Protein AF-A0A9C8ZRK6-F1 (afdb_monomer_lite)

Structure (mmCIF, N/CA/C/O backbone):
data_AF-A0A9C8ZRK6-F1
#
_entry.id   AF-A0A9C8ZRK6-F1
#
loop_
_atom_site.group_PDB
_atom_site.id
_atom_site.type_symbol
_atom_site.label_atom_id
_atom_site.label_alt_id
_atom_site.label_comp_id
_atom_site.label_asym_id
_atom_site.label_entity_id
_atom_site.label_seq_id
_atom_site.pdbx_PDB_ins_code
_atom_site.Cartn_x
_atom_site.Cartn_y
_atom_site.Cartn_z
_atom_site.occupancy
_atom_site.B_iso_or_equiv
_atom_site.auth_seq_id
_atom_site.auth_comp_id
_atom_site.auth_asym_id
_atom_site.auth_atom_id
_atom_site.pdbx_PDB_model_num
ATOM 1 N 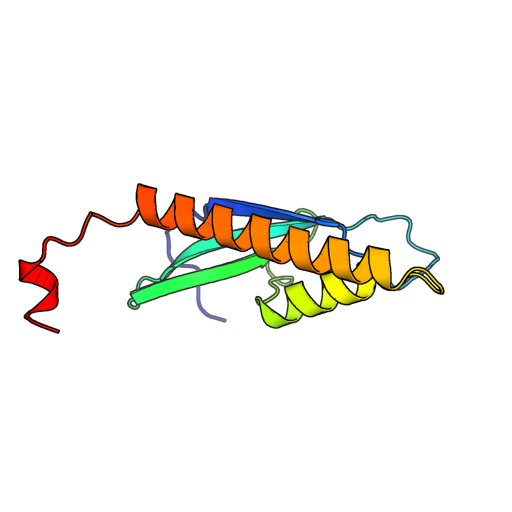N . MET A 1 1 ? 12.343 1.706 21.069 1.00 35.47 1 MET A N 1
ATOM 2 C CA . MET A 1 1 ? 11.475 0.623 20.566 1.00 35.47 1 MET A CA 1
ATOM 3 C C . MET A 1 1 ? 10.200 0.674 21.387 1.00 35.47 1 MET A C 1
ATOM 5 O O . MET A 1 1 ? 10.236 0.255 22.534 1.00 35.47 1 MET A O 1
ATOM 9 N N . SER A 1 2 ? 9.146 1.315 20.874 1.00 37.97 2 SER A N 1
ATOM 10 C CA . SER A 1 2 ? 7.853 1.352 21.570 1.00 37.97 2 SER A CA 1
ATOM 11 C C . SER A 1 2 ? 7.138 0.025 21.371 1.00 37.97 2 SER A C 1
ATOM 13 O O . SER A 1 2 ? 6.965 -0.415 20.234 1.00 37.97 2 SER A O 1
ATOM 15 N N . GLU A 1 3 ? 6.748 -0.585 22.485 1.00 40.38 3 GLU A N 1
ATOM 16 C CA . GLU A 1 3 ? 5.893 -1.764 22.556 1.00 40.38 3 GLU A CA 1
ATOM 17 C C . GLU A 1 3 ? 4.604 -1.528 21.754 1.00 40.38 3 GLU A C 1
ATOM 19 O O . GLU A 1 3 ? 3.923 -0.512 21.917 1.00 40.38 3 GLU A O 1
ATOM 24 N N . ILE A 1 4 ? 4.284 -2.461 20.856 1.00 49.56 4 ILE A N 1
ATOM 25 C CA . ILE A 1 4 ? 3.036 -2.468 20.092 1.00 49.56 4 ILE A CA 1
ATOM 26 C C . ILE A 1 4 ? 1.915 -2.806 21.085 1.00 49.56 4 ILE A C 1
ATOM 28 O O . ILE A 1 4 ? 1.670 -3.966 21.405 1.00 49.56 4 ILE A O 1
ATOM 32 N N . SER A 1 5 ? 1.267 -1.780 21.640 1.00 41.31 5 SER A N 1
ATOM 33 C CA . SER A 1 5 ? 0.073 -1.944 22.472 1.00 41.31 5 SER A CA 1
ATOM 34 C C . SER A 1 5 ? -1.097 -2.459 21.626 1.00 41.31 5 SER A C 1
ATOM 36 O O . SER A 1 5 ? -1.676 -1.714 20.842 1.00 41.31 5 SER A O 1
ATOM 38 N N . GLY A 1 6 ? -1.434 -3.740 21.792 1.00 42.56 6 GLY A N 1
ATOM 39 C CA . GLY A 1 6 ? -2.787 -4.253 22.071 1.00 42.56 6 GLY A CA 1
ATOM 40 C C . GLY A 1 6 ? -3.975 -3.978 21.135 1.00 42.56 6 GLY A C 1
ATOM 41 O O . GLY A 1 6 ? -5.084 -4.352 21.508 1.00 42.56 6 GLY A O 1
ATOM 42 N N . GLY A 1 7 ? -3.813 -3.358 19.968 1.00 57.59 7 GLY A N 1
ATOM 43 C CA . GLY A 1 7 ? -4.869 -3.262 18.953 1.00 57.59 7 GLY A CA 1
ATOM 44 C C . GLY A 1 7 ? -4.658 -4.286 17.842 1.00 57.59 7 GLY A C 1
ATOM 45 O O . GLY A 1 7 ? -3.527 -4.562 17.448 1.00 57.59 7 GLY A O 1
ATOM 46 N N . GLN A 1 8 ? -5.746 -4.872 17.346 1.00 72.50 8 GLN A N 1
ATOM 47 C CA . GLN A 1 8 ? -5.689 -5.790 16.213 1.00 72.50 8 GLN A CA 1
ATOM 48 C C . GLN A 1 8 ? -5.317 -4.996 14.952 1.00 72.50 8 GLN A C 1
ATOM 50 O O . GLN A 1 8 ? -6.082 -4.138 14.512 1.00 72.50 8 GLN A O 1
ATOM 55 N N . SER A 1 9 ? -4.135 -5.251 14.390 1.00 86.06 9 SER A N 1
ATOM 56 C CA . SER A 1 9 ? -3.748 -4.678 13.102 1.00 86.06 9 SER A CA 1
ATOM 57 C C . SER A 1 9 ? -4.612 -5.267 11.986 1.00 86.06 9 SER A C 1
ATOM 59 O O . SER A 1 9 ? -4.969 -6.447 12.002 1.00 86.06 9 SER A O 1
ATOM 61 N N . THR A 1 10 ? -4.977 -4.432 11.015 1.00 91.12 10 THR A N 1
ATOM 62 C CA . THR A 1 10 ? -5.764 -4.834 9.843 1.00 91.12 10 THR A CA 1
ATOM 63 C C . THR A 1 10 ? -4.894 -4.719 8.593 1.00 91.12 10 THR A C 1
ATOM 65 O O . THR A 1 10 ? -4.328 -3.648 8.364 1.00 91.12 10 THR A O 1
ATOM 68 N N . PRO A 1 11 ? -4.747 -5.777 7.778 1.00 91.88 11 PRO A N 1
ATOM 69 C CA . PRO A 1 11 ? -4.048 -5.672 6.503 1.00 91.88 11 PRO A CA 1
ATOM 70 C C . PRO A 1 11 ? -4.881 -4.845 5.511 1.00 91.88 11 PRO A C 1
ATOM 72 O O . PRO A 1 11 ? -6.076 -5.081 5.354 1.00 91.88 11 PRO A O 1
ATOM 75 N N . LEU A 1 12 ? -4.248 -3.890 4.831 1.00 93.19 12 LEU A N 1
ATOM 76 C CA . LEU A 1 12 ? -4.879 -3.026 3.825 1.00 93.19 12 LEU A CA 1
ATOM 77 C C . LEU A 1 12 ? -4.531 -3.433 2.395 1.00 93.19 12 LEU A C 1
ATOM 79 O O . LEU A 1 12 ? -5.383 -3.417 1.511 1.00 93.19 12 LEU A O 1
ATOM 83 N N . HIS A 1 13 ? -3.260 -3.739 2.151 1.00 92.00 13 HIS A N 1
ATOM 84 C CA . HIS A 1 13 ? -2.743 -4.019 0.818 1.00 92.00 13 HIS A CA 1
ATOM 85 C C . HIS A 1 13 ? -1.445 -4.821 0.916 1.00 92.00 13 HIS A C 1
ATOM 87 O O . HIS A 1 13 ? -0.825 -4.874 1.977 1.00 92.00 13 HIS A O 1
ATOM 93 N N . SER A 1 14 ? -1.006 -5.415 -0.186 1.00 90.50 14 SER A N 1
ATOM 94 C CA . SER A 1 14 ? 0.306 -6.047 -0.263 1.00 90.50 14 SER A CA 1
ATOM 95 C C . SER A 1 14 ? 0.918 -5.859 -1.637 1.00 90.50 14 SER A C 1
ATOM 97 O O . SER A 1 14 ? 0.200 -5.902 -2.633 1.00 90.50 14 SER A O 1
ATOM 99 N N . TYR A 1 15 ? 2.236 -5.717 -1.693 1.00 88.00 15 TYR A N 1
ATOM 100 C CA . TYR A 1 15 ? 2.974 -5.606 -2.943 1.00 88.00 15 TYR A CA 1
ATOM 101 C C . TYR A 1 15 ? 4.248 -6.443 -2.906 1.00 88.00 15 TYR A C 1
ATOM 103 O O . TYR A 1 15 ? 4.793 -6.750 -1.846 1.00 88.00 15 TYR A O 1
ATOM 111 N N . THR A 1 16 ? 4.717 -6.815 -4.088 1.00 82.31 16 THR A N 1
ATOM 112 C CA . THR A 1 16 ? 5.967 -7.542 -4.266 1.00 82.31 16 THR A CA 1
ATOM 113 C C . THR A 1 16 ? 7.157 -6.593 -4.178 1.00 82.31 16 THR A C 1
ATOM 115 O O . THR A 1 16 ? 7.194 -5.563 -4.852 1.00 82.31 16 THR A O 1
ATOM 118 N N . LEU A 1 17 ? 8.144 -6.967 -3.371 1.00 76.88 17 LEU A N 1
ATOM 119 C CA . LEU A 1 17 ? 9.453 -6.337 -3.329 1.00 76.88 17 LEU A CA 1
ATOM 120 C C . LEU A 1 17 ? 10.252 -6.761 -4.558 1.00 76.88 17 LEU A C 1
ATOM 122 O O . LEU A 1 17 ? 10.368 -7.951 -4.852 1.00 76.88 17 LEU A O 1
ATOM 126 N N . ALA A 1 18 ? 10.839 -5.789 -5.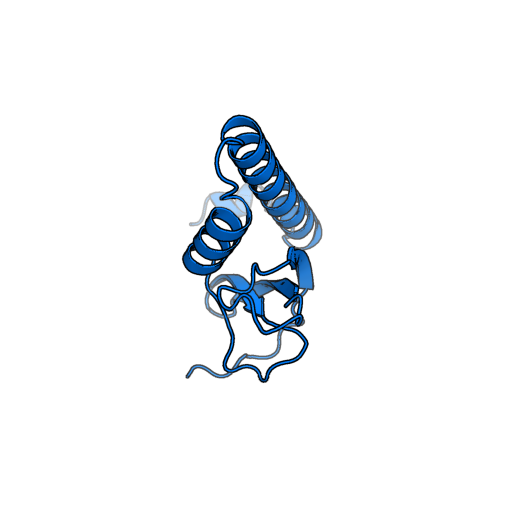253 1.00 65.00 18 ALA A N 1
ATOM 127 C CA . ALA A 1 18 ? 11.919 -6.103 -6.172 1.00 65.00 18 ALA A CA 1
ATOM 128 C C . ALA A 1 18 ? 13.161 -6.445 -5.346 1.00 65.00 18 ALA A C 1
ATOM 130 O O . ALA A 1 18 ? 13.623 -5.632 -4.543 1.00 65.00 18 ALA A O 1
ATOM 131 N N . SER A 1 19 ? 13.688 -7.656 -5.526 1.00 56.16 19 SER A N 1
ATOM 132 C CA . SER A 1 19 ? 15.019 -7.985 -5.028 1.00 56.16 19 SER A CA 1
ATOM 133 C C . SER A 1 19 ? 16.033 -7.112 -5.768 1.00 56.16 19 SER A C 1
ATOM 135 O O . SER A 1 19 ? 16.105 -7.156 -6.994 1.00 56.16 19 SER A O 1
ATOM 137 N N . ALA A 1 20 ? 16.815 -6.323 -5.030 1.00 46.34 20 ALA A N 1
ATOM 138 C CA . ALA A 1 20 ? 17.971 -5.618 -5.585 1.00 46.34 20 ALA A CA 1
ATOM 139 C C . ALA A 1 20 ? 19.143 -6.574 -5.895 1.00 46.34 20 ALA A C 1
ATOM 141 O O . ALA A 1 20 ? 20.096 -6.172 -6.559 1.00 46.34 20 ALA A O 1
ATOM 142 N N . ASP A 1 21 ? 19.074 -7.826 -5.430 1.00 44.47 21 ASP A N 1
ATOM 143 C CA . ASP A 1 21 ? 20.037 -8.878 -5.740 1.00 44.47 21 ASP A CA 1
ATOM 144 C C . ASP A 1 21 ? 19.453 -9.810 -6.808 1.00 44.47 21 ASP A C 1
ATOM 146 O O . ASP A 1 21 ? 18.574 -10.633 -6.534 1.00 44.47 21 ASP A O 1
ATOM 150 N N . GLU A 1 22 ? 19.996 -9.731 -8.025 1.00 41.72 22 GLU A N 1
ATOM 151 C CA . GLU A 1 22 ? 19.679 -10.599 -9.175 1.00 41.72 22 GLU A CA 1
ATOM 152 C C . GLU A 1 22 ? 19.901 -12.107 -8.898 1.00 41.72 22 GLU A C 1
ATOM 154 O O . GLU A 1 22 ? 19.581 -12.947 -9.736 1.00 41.72 22 GLU A O 1
ATOM 159 N N . PHE A 1 23 ? 20.439 -12.470 -7.726 1.00 41.12 23 PHE A N 1
ATOM 160 C CA . PHE A 1 23 ? 20.773 -13.841 -7.327 1.00 41.12 23 PHE A CA 1
ATOM 161 C C . PHE A 1 23 ? 19.843 -14.463 -6.277 1.00 41.12 23 PHE A C 1
ATOM 163 O O . PHE A 1 23 ? 19.955 -15.664 -6.026 1.00 41.12 23 PHE A O 1
ATOM 170 N N . TYR A 1 24 ? 18.934 -13.696 -5.670 1.00 40.16 24 TYR A N 1
ATOM 171 C CA . TYR A 1 24 ? 17.942 -14.235 -4.738 1.00 40.16 24 TYR A CA 1
ATOM 172 C C . TYR A 1 24 ? 16.555 -14.221 -5.388 1.00 40.16 24 TYR A C 1
ATOM 174 O O . TYR A 1 24 ? 15.902 -13.188 -5.482 1.00 40.16 24 TYR A O 1
ATOM 182 N N . GLU A 1 25 ? 16.079 -15.404 -5.789 1.00 42.41 25 GLU A N 1
ATOM 183 C CA . GLU A 1 25 ? 14.715 -15.661 -6.292 1.00 42.41 25 GLU A CA 1
ATOM 184 C C . GLU A 1 25 ? 13.618 -15.491 -5.216 1.00 42.41 25 GLU A C 1
ATOM 186 O O . GLU A 1 25 ? 12.461 -15.854 -5.431 1.00 42.41 25 GLU A O 1
ATOM 191 N N . ALA A 1 26 ? 13.954 -14.954 -4.041 1.00 47.19 26 ALA A N 1
ATOM 192 C CA . ALA A 1 26 ? 12.976 -14.653 -3.011 1.00 47.19 26 ALA A CA 1
ATOM 193 C C . ALA A 1 26 ? 12.210 -13.388 -3.415 1.00 47.19 26 ALA A C 1
ATOM 195 O O . ALA A 1 26 ? 12.614 -12.261 -3.130 1.00 47.19 26 ALA A O 1
ATOM 196 N N . ILE A 1 27 ? 11.091 -13.588 -4.111 1.00 57.91 27 ILE A N 1
ATOM 197 C CA . ILE A 1 27 ? 10.052 -12.578 -4.301 1.00 57.91 27 ILE A CA 1
ATOM 198 C C . ILE A 1 27 ? 9.515 -12.222 -2.909 1.00 57.91 27 ILE A C 1
ATOM 200 O O . ILE A 1 27 ? 8.591 -12.857 -2.406 1.00 57.91 27 ILE A O 1
ATOM 204 N N . GLY A 1 28 ? 10.127 -11.232 -2.261 1.00 71.06 28 GLY A N 1
ATOM 205 C CA . GLY A 1 28 ? 9.662 -10.739 -0.973 1.00 71.06 28 GLY A CA 1
ATOM 206 C C . GLY A 1 28 ? 8.268 -10.129 -1.117 1.00 71.06 28 GLY A C 1
ATOM 207 O O . GLY A 1 28 ? 7.979 -9.436 -2.093 1.00 71.06 28 GLY A O 1
ATOM 208 N N . LEU A 1 29 ? 7.385 -10.375 -0.153 1.00 82.38 29 LEU A N 1
ATOM 209 C CA . LEU A 1 29 ? 6.074 -9.731 -0.077 1.00 82.38 29 LEU A CA 1
ATOM 210 C C . LEU A 1 29 ? 6.107 -8.685 1.035 1.00 82.38 29 LEU A C 1
ATOM 212 O O . LEU A 1 29 ? 6.536 -8.985 2.144 1.00 82.38 29 LEU A O 1
ATOM 216 N N . ARG A 1 30 ? 5.605 -7.480 0.771 1.00 87.44 30 ARG A N 1
ATOM 217 C CA . ARG A 1 30 ? 5.303 -6.493 1.810 1.00 87.44 30 ARG A CA 1
ATOM 218 C C . ARG A 1 30 ? 3.803 -6.467 2.039 1.00 87.44 30 ARG A C 1
ATOM 220 O O . ARG A 1 30 ? 3.050 -6.221 1.099 1.00 87.44 30 ARG A O 1
ATOM 227 N N . VAL A 1 31 ? 3.370 -6.672 3.277 1.00 90.75 31 VAL A N 1
ATOM 228 C CA . VAL A 1 31 ? 1.977 -6.467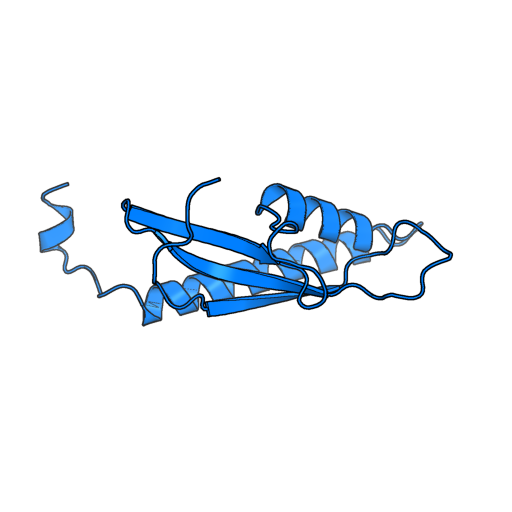 3.690 1.00 90.75 31 VAL A CA 1
ATOM 229 C C . VAL A 1 31 ? 1.886 -5.152 4.446 1.00 90.75 31 VAL A C 1
ATOM 231 O O . VAL A 1 31 ? 2.649 -4.917 5.377 1.00 90.75 31 VAL A O 1
ATOM 234 N N . ILE A 1 32 ? 0.965 -4.290 4.029 1.00 92.69 32 ILE A N 1
ATOM 235 C CA . ILE A 1 32 ? 0.696 -2.990 4.638 1.00 92.69 32 ILE A CA 1
ATOM 236 C C . ILE A 1 32 ? -0.418 -3.163 5.660 1.00 92.69 32 ILE A C 1
ATOM 238 O O . ILE A 1 32 ? -1.516 -3.599 5.316 1.00 92.69 32 ILE A O 1
ATOM 242 N N . TYR A 1 33 ? -0.145 -2.776 6.896 1.00 92.75 33 TYR A N 1
ATOM 243 C CA . TYR A 1 33 ? -1.075 -2.828 8.010 1.00 92.75 33 TYR A CA 1
ATOM 244 C C . TYR A 1 33 ? -1.501 -1.431 8.444 1.00 92.75 33 TYR A C 1
ATOM 246 O O . TYR A 1 33 ? -0.758 -0.455 8.308 1.00 92.75 33 TYR A O 1
ATOM 254 N N . VAL A 1 34 ? -2.699 -1.363 9.017 1.00 92.81 34 VAL A N 1
ATOM 255 C CA . VAL A 1 34 ? -3.210 -0.199 9.735 1.00 92.81 34 VAL A CA 1
ATOM 256 C C . VAL A 1 34 ? -3.692 -0.593 11.123 1.00 92.81 34 VAL A C 1
ATOM 258 O O . VAL A 1 34 ? -4.174 -1.706 11.347 1.00 92.81 34 VAL A O 1
ATOM 261 N N . GLN A 1 35 ? -3.563 0.337 12.059 1.00 90.62 35 GLN A N 1
ATOM 262 C CA . GLN A 1 35 ? -4.081 0.223 13.414 1.00 90.62 35 GLN A CA 1
ATOM 263 C C . GLN A 1 35 ? -4.402 1.620 13.952 1.00 90.62 35 GLN A C 1
ATOM 265 O O . GLN A 1 35 ? -3.708 2.585 13.622 1.00 90.62 35 GLN A O 1
ATOM 270 N N . ASP A 1 36 ? -5.408 1.723 14.817 1.00 87.44 36 ASP A N 1
ATOM 271 C CA . ASP A 1 36 ? -5.592 2.916 15.644 1.00 87.44 36 ASP A CA 1
ATOM 272 C C . ASP A 1 36 ? -4.388 3.122 16.572 1.00 87.44 36 ASP A C 1
ATOM 274 O O . ASP A 1 36 ? -3.907 2.181 17.214 1.00 87.44 36 ASP A O 1
ATOM 278 N N . ASP A 1 37 ? -3.908 4.362 16.664 1.00 82.38 37 ASP A N 1
ATOM 279 C CA . ASP A 1 37 ? -2.863 4.725 17.618 1.00 82.38 37 ASP A CA 1
ATOM 280 C C . ASP A 1 37 ? -3.505 5.067 18.977 1.00 82.38 37 ASP A C 1
ATOM 282 O O . ASP A 1 37 ? -4.335 5.982 19.044 1.00 82.38 37 ASP A O 1
ATOM 286 N N . PRO A 1 38 ? -3.121 4.399 20.084 1.00 74.12 38 PRO A N 1
ATOM 287 C CA . PRO A 1 38 ? -3.595 4.740 21.426 1.00 74.12 38 PRO A CA 1
ATOM 288 C C . PRO A 1 38 ? -3.340 6.199 21.838 1.00 74.12 38 PRO A C 1
ATOM 290 O O . PRO A 1 38 ? -4.042 6.720 22.705 1.00 74.12 38 PRO A O 1
ATOM 293 N N . GLN A 1 39 ? -2.346 6.869 21.246 1.00 79.19 39 GLN A N 1
ATOM 294 C CA . GLN A 1 39 ? -2.051 8.291 21.471 1.00 79.19 39 GLN A CA 1
ATOM 295 C C . GLN A 1 39 ? -2.879 9.234 20.581 1.00 79.19 39 GLN A C 1
ATOM 297 O O . GLN A 1 39 ? -2.794 10.456 20.720 1.00 79.19 39 GLN A O 1
ATOM 302 N N . GLY A 1 40 ? -3.730 8.675 19.722 1.00 74.56 40 GLY A N 1
ATOM 303 C CA . GLY A 1 40 ? -4.580 9.382 18.778 1.00 74.56 40 GLY A CA 1
ATOM 304 C C . GLY A 1 40 ? -4.010 9.372 17.362 1.00 74.56 40 GLY A C 1
ATOM 305 O O . GLY A 1 40 ? -2.826 9.609 17.144 1.00 74.56 40 GLY A O 1
ATOM 306 N N . GLY A 1 41 ? -4.893 9.155 16.386 1.00 85.00 41 GLY A N 1
ATOM 307 C CA . GLY A 1 41 ? -4.532 9.039 14.975 1.00 85.00 41 GLY A CA 1
ATOM 308 C C . GLY A 1 41 ? -4.495 7.587 14.513 1.00 85.00 41 GLY A C 1
ATOM 309 O O . GLY A 1 41 ? -5.093 6.712 15.135 1.00 85.00 41 GLY A O 1
ATOM 310 N N . ILE A 1 42 ? -3.809 7.357 13.397 1.00 89.56 42 ILE A N 1
ATOM 311 C CA . ILE A 1 42 ? -3.663 6.040 12.779 1.00 89.56 42 ILE A CA 1
ATOM 312 C C . ILE A 1 42 ? -2.186 5.743 12.570 1.00 89.56 42 ILE A C 1
ATOM 314 O O . ILE A 1 42 ? -1.402 6.628 12.213 1.00 89.56 42 ILE A O 1
ATOM 318 N N . ARG A 1 43 ? -1.815 4.483 12.744 1.00 90.31 43 ARG A N 1
ATOM 319 C CA . ARG A 1 43 ? -0.492 3.973 12.416 1.00 90.31 43 ARG A CA 1
ATOM 320 C C . ARG A 1 43 ? -0.594 3.126 11.158 1.00 90.31 43 ARG A C 1
ATOM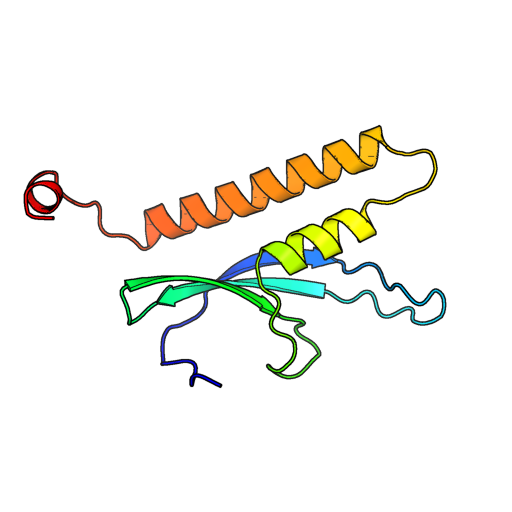 322 O O . ARG A 1 43 ? -1.413 2.217 11.100 1.00 90.31 43 ARG A O 1
ATOM 329 N N . ILE A 1 44 ? 0.257 3.417 10.176 1.00 91.62 44 ILE A N 1
ATOM 330 C CA . ILE A 1 44 ? 0.402 2.633 8.945 1.00 91.62 44 ILE A CA 1
ATOM 331 C C . ILE A 1 44 ? 1.858 2.200 8.833 1.00 91.62 44 ILE A C 1
ATOM 333 O O . ILE A 1 44 ? 2.766 3.021 8.990 1.00 91.62 44 ILE A O 1
ATOM 337 N N . TRP A 1 45 ? 2.082 0.921 8.569 1.00 92.88 45 TRP A N 1
ATOM 338 C CA . TRP A 1 45 ? 3.415 0.365 8.375 1.00 92.88 45 TRP A CA 1
ATOM 339 C C . TRP A 1 45 ? 3.350 -0.877 7.489 1.00 92.88 45 TRP A C 1
ATOM 341 O O . TRP A 1 45 ? 2.295 -1.489 7.351 1.00 92.88 45 TRP A O 1
ATOM 351 N N . GLY A 1 46 ? 4.468 -1.224 6.866 1.00 89.81 46 GLY A N 1
ATOM 352 C CA . GLY A 1 46 ? 4.625 -2.456 6.105 1.00 89.81 46 GLY A CA 1
ATOM 353 C C . GLY A 1 46 ? 5.480 -3.457 6.863 1.00 89.81 46 GLY A C 1
ATOM 354 O O . GLY A 1 46 ? 6.433 -3.054 7.519 1.00 89.81 46 GLY A O 1
ATOM 355 N N . GLU A 1 47 ? 5.187 -4.745 6.739 1.00 88.38 47 GLU A N 1
ATOM 356 C CA . GLU A 1 47 ? 6.028 -5.831 7.261 1.00 88.38 47 GLU A CA 1
ATOM 357 C C . GLU A 1 47 ? 6.225 -6.907 6.190 1.00 88.38 47 GLU A C 1
ATOM 359 O O . GLU A 1 47 ? 5.358 -7.113 5.333 1.00 88.38 47 GLU A O 1
ATOM 364 N N . SER A 1 48 ? 7.373 -7.586 6.233 1.00 81.31 48 SER A N 1
ATOM 365 C CA . SER A 1 48 ? 7.589 -8.827 5.485 1.00 81.31 48 SER A CA 1
ATOM 366 C C . SER A 1 48 ? 6.994 -9.993 6.289 1.00 81.31 48 SER A C 1
ATOM 368 O O . SER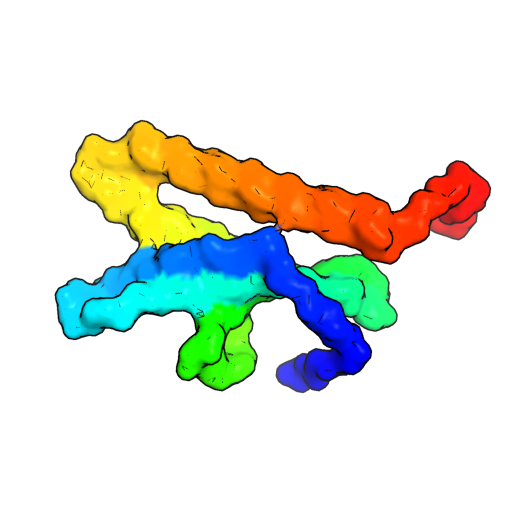 A 1 48 ? 7.393 -10.169 7.436 1.00 81.31 48 SER A O 1
ATOM 370 N N . PRO A 1 49 ? 6.089 -10.824 5.738 1.00 66.62 49 PRO A N 1
ATOM 371 C CA . PRO A 1 49 ? 5.501 -11.940 6.484 1.00 66.62 49 PRO A CA 1
ATOM 372 C C . PRO A 1 49 ? 6.511 -13.028 6.879 1.00 66.62 49 PRO A C 1
ATOM 374 O O . PRO A 1 49 ? 6.222 -13.833 7.761 1.00 66.62 49 PRO A O 1
ATOM 377 N N . GLU A 1 50 ? 7.663 -13.080 6.207 1.00 65.00 50 GLU A N 1
ATOM 378 C CA . GLU A 1 50 ? 8.688 -14.115 6.396 1.00 65.00 50 GLU A CA 1
ATOM 379 C C . GLU A 1 50 ? 9.826 -13.697 7.339 1.00 65.00 50 GLU A C 1
ATOM 381 O O . GLU A 1 50 ? 10.642 -14.536 7.718 1.00 65.00 50 GLU A O 1
ATOM 386 N N . GLU A 1 51 ? 9.882 -12.429 7.752 1.00 57.94 51 GLU A N 1
ATOM 387 C CA . GLU A 1 51 ? 10.938 -11.913 8.624 1.00 57.94 51 GLU A CA 1
ATOM 388 C C . GLU A 1 51 ? 10.359 -11.452 9.966 1.00 57.94 51 GLU A C 1
ATOM 390 O O . GLU A 1 51 ? 9.173 -11.145 10.086 1.00 57.94 51 GLU A O 1
ATOM 395 N N . ASP A 1 52 ? 11.189 -11.432 11.012 1.00 52.16 52 ASP A N 1
ATOM 396 C CA . ASP A 1 52 ? 10.742 -10.948 12.314 1.00 52.16 52 ASP A CA 1
ATOM 397 C C . ASP A 1 52 ? 10.338 -9.455 12.256 1.00 52.16 52 ASP A C 1
ATOM 399 O O . ASP A 1 52 ? 10.671 -8.709 11.327 1.00 52.16 52 ASP A O 1
ATOM 403 N N . THR A 1 53 ? 9.621 -9.002 13.287 1.00 51.97 53 THR A N 1
ATOM 404 C CA . THR A 1 53 ? 9.103 -7.629 13.457 1.00 51.97 53 THR A CA 1
ATOM 405 C C . THR A 1 53 ? 10.150 -6.500 13.353 1.00 51.97 53 THR A C 1
ATOM 407 O O . THR A 1 53 ? 9.791 -5.325 13.439 1.00 51.97 53 THR A O 1
ATOM 410 N N . SER A 1 54 ? 11.444 -6.801 13.186 1.00 54.34 54 SER A N 1
ATOM 411 C CA . SER A 1 54 ? 12.495 -5.812 12.911 1.00 54.34 54 SER A CA 1
ATOM 412 C C . SER A 1 54 ? 12.444 -5.215 11.498 1.00 54.34 54 SER A C 1
ATOM 414 O O . SER A 1 54 ? 13.167 -4.258 11.224 1.00 54.34 54 SER A O 1
ATOM 416 N N . THR A 1 55 ? 11.555 -5.700 10.627 1.00 65.06 55 THR A N 1
ATOM 417 C CA . THR A 1 55 ? 11.457 -5.300 9.208 1.00 65.06 55 THR A CA 1
ATOM 418 C C . THR A 1 55 ? 10.311 -4.330 8.911 1.00 65.06 55 THR A C 1
ATOM 420 O O . THR A 1 55 ? 9.854 -4.208 7.773 1.00 65.06 55 THR A O 1
ATOM 423 N N . ALA A 1 56 ? 9.845 -3.607 9.934 1.00 80.94 56 ALA A N 1
ATOM 424 C CA . ALA A 1 56 ? 8.793 -2.614 9.777 1.00 80.94 56 ALA A CA 1
ATOM 425 C C . ALA A 1 56 ? 9.250 -1.437 8.888 1.00 80.94 56 ALA A C 1
ATOM 427 O O . ALA A 1 56 ? 10.156 -0.683 9.247 1.00 80.94 56 ALA A O 1
ATOM 428 N N . ALA A 1 57 ? 8.575 -1.241 7.757 1.00 86.88 57 ALA A N 1
ATOM 429 C CA . ALA A 1 57 ? 8.777 -0.129 6.836 1.00 86.88 57 ALA A CA 1
ATOM 430 C C . ALA A 1 57 ? 7.717 0.960 7.058 1.00 86.88 57 ALA A C 1
ATOM 432 O O . ALA A 1 57 ? 6.528 0.682 7.228 1.00 86.88 57 ALA A O 1
ATOM 433 N N . ASN A 1 58 ? 8.127 2.226 7.032 1.00 90.31 58 ASN A N 1
ATOM 434 C CA . ASN A 1 58 ? 7.186 3.349 7.024 1.00 90.31 58 ASN A CA 1
ATOM 435 C C . ASN A 1 58 ? 6.666 3.630 5.601 1.00 90.31 58 ASN A C 1
ATOM 437 O O . ASN A 1 58 ? 7.190 3.107 4.620 1.00 90.31 58 ASN A O 1
ATOM 441 N N . LEU A 1 59 ? 5.650 4.490 5.474 1.00 89.25 59 LEU A N 1
ATOM 442 C CA . LEU A 1 59 ? 5.016 4.776 4.181 1.00 89.25 59 LEU A CA 1
ATOM 443 C C . LEU A 1 59 ? 5.988 5.310 3.120 1.00 89.25 59 LEU A C 1
ATOM 445 O O . LEU A 1 59 ? 5.925 4.879 1.974 1.00 89.25 59 LEU A O 1
ATOM 449 N N . SER A 1 60 ? 6.909 6.203 3.488 1.00 90.19 60 SER A N 1
ATOM 450 C CA . SER A 1 60 ? 7.914 6.714 2.545 1.00 90.19 60 SER A CA 1
ATOM 451 C C . SER A 1 60 ? 8.841 5.619 2.028 1.00 90.19 60 SER A C 1
ATOM 453 O O . SER A 1 60 ? 9.152 5.597 0.841 1.00 90.19 60 SER A O 1
ATOM 455 N N . GLN A 1 61 ? 9.258 4.702 2.901 1.00 89.25 61 GLN A N 1
ATOM 456 C CA . GLN A 1 61 ? 10.080 3.569 2.506 1.00 89.25 61 GLN A CA 1
ATOM 457 C C . GLN A 1 61 ? 9.295 2.628 1.589 1.00 89.25 61 GLN A C 1
ATOM 459 O O . GLN A 1 61 ? 9.817 2.239 0.552 1.00 89.25 61 GLN A O 1
ATOM 464 N N . MET A 1 62 ? 8.030 2.339 1.908 1.00 90.06 62 MET A N 1
ATOM 465 C CA . MET A 1 62 ? 7.186 1.496 1.058 1.00 90.06 62 MET A CA 1
ATOM 466 C C . MET A 1 62 ? 6.992 2.085 -0.345 1.00 90.06 62 MET A C 1
ATOM 468 O O . MET A 1 62 ? 7.101 1.373 -1.339 1.00 90.06 62 MET A O 1
ATOM 472 N N . LEU A 1 63 ? 6.758 3.399 -0.436 1.00 90.31 63 LEU A N 1
ATOM 473 C CA . LEU A 1 63 ? 6.635 4.101 -1.716 1.00 90.31 63 LEU A CA 1
ATOM 474 C C . LEU A 1 63 ? 7.929 4.042 -2.532 1.00 90.31 63 LEU A C 1
ATOM 476 O O . LEU A 1 63 ? 7.874 3.854 -3.742 1.00 90.31 63 LEU A O 1
ATOM 480 N N . LEU A 1 64 ? 9.085 4.190 -1.879 1.00 88.62 64 LEU A N 1
ATOM 481 C CA . LEU A 1 64 ? 10.380 4.088 -2.546 1.00 88.62 64 LEU A CA 1
ATOM 482 C C . LEU A 1 64 ? 10.650 2.662 -3.041 1.00 88.62 64 LEU A C 1
ATOM 484 O O . LEU A 1 64 ? 11.079 2.486 -4.175 1.00 88.62 64 LEU A O 1
ATOM 488 N N . GLU A 1 65 ? 10.376 1.652 -2.218 1.00 87.25 65 GLU A N 1
ATOM 489 C CA . GLU A 1 65 ? 10.528 0.241 -2.588 1.00 87.25 65 GLU A CA 1
ATOM 490 C C . GLU A 1 65 ? 9.662 -0.125 -3.796 1.00 87.25 65 GLU A C 1
ATOM 492 O O . GLU A 1 65 ? 10.143 -0.770 -4.725 1.00 87.25 65 GLU A O 1
ATOM 497 N N . TYR A 1 66 ? 8.402 0.319 -3.808 1.00 88.25 66 TYR A N 1
ATOM 498 C CA . TYR A 1 66 ? 7.502 0.073 -4.930 1.00 88.25 66 TYR A CA 1
ATOM 499 C C . TYR A 1 66 ? 7.909 0.864 -6.183 1.00 88.25 66 TYR A C 1
ATOM 501 O O . TYR A 1 66 ? 7.855 0.343 -7.292 1.00 88.25 66 TYR A O 1
ATOM 509 N N . ALA A 1 67 ? 8.399 2.098 -6.029 1.00 87.69 67 ALA A N 1
ATOM 510 C CA . ALA A 1 67 ? 8.927 2.863 -7.157 1.00 87.69 67 ALA A CA 1
ATOM 511 C C . ALA A 1 67 ? 10.136 2.172 -7.805 1.00 87.69 67 ALA A C 1
ATOM 513 O O . ALA A 1 67 ? 10.224 2.118 -9.028 1.00 87.69 67 ALA A O 1
ATOM 514 N N . LEU A 1 68 ? 11.037 1.604 -6.997 1.00 84.44 68 LEU A N 1
ATOM 515 C CA . LEU A 1 68 ? 12.180 0.834 -7.490 1.00 84.44 68 LEU A CA 1
ATOM 516 C C . LEU A 1 68 ? 11.748 -0.470 -8.171 1.00 84.44 68 LEU A C 1
ATOM 518 O O . LEU A 1 68 ? 12.366 -0.861 -9.154 1.00 84.44 68 LEU A O 1
ATOM 522 N N . SER A 1 69 ? 10.676 -1.123 -7.708 1.00 82.44 69 SER A N 1
ATOM 523 C CA . SER A 1 69 ? 10.156 -2.323 -8.380 1.00 82.44 69 SER A CA 1
ATOM 524 C C . SER A 1 69 ? 9.482 -2.034 -9.720 1.00 82.44 69 SER A C 1
ATOM 526 O O . SER A 1 69 ? 9.371 -2.927 -10.560 1.00 82.44 69 SER A O 1
ATOM 528 N N . CYS A 1 70 ? 9.075 -0.785 -9.942 1.00 83.44 70 CYS A N 1
ATOM 529 C CA . CYS A 1 70 ? 8.531 -0.318 -11.209 1.00 83.44 70 CYS A CA 1
ATOM 530 C C . CYS A 1 70 ? 9.615 0.122 -12.212 1.00 83.44 70 CYS A C 1
ATOM 532 O O . CYS A 1 70 ? 9.293 0.367 -13.376 1.00 83.44 70 CYS A O 1
ATOM 534 N N . ASP A 1 71 ? 10.883 0.246 -11.798 1.00 79.38 71 ASP A N 1
ATOM 535 C CA . ASP A 1 71 ? 11.959 0.752 -12.657 1.00 79.38 71 ASP A CA 1
ATOM 536 C C . ASP A 1 71 ? 12.433 -0.314 -13.653 1.00 79.38 71 ASP A C 1
ATOM 538 O O . ASP A 1 71 ? 13.374 -1.074 -13.422 1.00 79.38 71 ASP A O 1
ATOM 542 N N . VAL A 1 72 ? 11.736 -0.385 -14.787 1.00 77.38 72 VAL A N 1
ATOM 543 C CA . VAL A 1 72 ? 12.096 -1.238 -15.921 1.00 77.38 72 VAL A CA 1
ATOM 544 C C . VAL A 1 72 ? 12.634 -0.356 -17.054 1.00 77.38 72 VAL A C 1
ATOM 546 O O . VAL A 1 72 ? 11.906 0.512 -17.556 1.00 77.38 72 VAL A O 1
ATOM 549 N N . PRO A 1 73 ? 13.884 -0.572 -17.518 1.00 77.25 73 PRO A N 1
ATOM 550 C CA . PRO A 1 73 ? 14.470 0.224 -18.590 1.00 77.25 73 PRO A CA 1
ATOM 551 C C . PRO A 1 73 ? 13.586 0.262 -19.844 1.00 77.25 73 PRO A C 1
ATOM 553 O O . PRO A 1 73 ? 13.267 -0.769 -20.433 1.00 77.25 73 PRO A O 1
ATOM 556 N N . GLY A 1 74 ? 13.213 1.470 -20.273 1.00 80.62 74 GLY A N 1
ATOM 557 C CA . GLY A 1 74 ? 12.387 1.688 -21.466 1.00 80.62 74 GLY A CA 1
ATOM 558 C C . GLY A 1 74 ? 10.872 1.573 -21.254 1.00 80.62 74 GLY A C 1
ATOM 559 O O . GLY A 1 74 ? 10.137 1.712 -22.228 1.00 80.62 74 GLY A O 1
ATOM 560 N N . ALA A 1 75 ? 10.394 1.375 -20.021 1.00 86.56 75 ALA A N 1
ATOM 561 C CA . ALA A 1 75 ? 8.973 1.208 -19.698 1.00 86.56 75 ALA A CA 1
ATOM 562 C C . ALA A 1 75 ? 8.449 2.290 -18.729 1.00 86.56 75 ALA A C 1
ATOM 564 O O . ALA A 1 75 ? 7.763 1.999 -17.753 1.00 86.56 75 ALA A O 1
ATOM 565 N N . GLN A 1 76 ? 8.768 3.561 -18.993 1.00 87.44 76 GLN A N 1
ATOM 566 C CA . GLN A 1 76 ? 8.404 4.672 -18.102 1.00 87.44 76 GLN A CA 1
ATOM 567 C C . GLN A 1 76 ? 6.884 4.857 -17.939 1.00 87.44 76 GLN A C 1
ATOM 569 O O . GLN A 1 76 ? 6.426 5.151 -16.838 1.00 87.44 76 GLN A O 1
ATOM 574 N N . GLU A 1 77 ? 6.106 4.687 -19.013 1.00 89.62 77 GLU A N 1
ATOM 575 C CA . GLU A 1 77 ? 4.636 4.766 -18.951 1.00 89.62 77 GLU A CA 1
ATOM 576 C C . GLU A 1 77 ? 4.067 3.681 -18.034 1.00 89.62 77 GLU A C 1
ATOM 578 O O . GLU A 1 77 ? 3.272 3.982 -17.150 1.00 89.62 77 GLU A O 1
ATOM 583 N N . TRP A 1 78 ? 4.566 2.449 -18.159 1.00 87.81 78 TRP A N 1
ATOM 584 C CA . TRP A 1 78 ? 4.188 1.350 -17.274 1.00 87.81 78 TRP A CA 1
ATOM 585 C C . TRP A 1 78 ? 4.532 1.657 -15.812 1.00 87.81 78 TRP A C 1
ATOM 587 O O . TRP A 1 78 ? 3.694 1.484 -14.933 1.00 87.81 78 TRP A O 1
ATOM 597 N N . ALA A 1 79 ? 5.727 2.186 -15.536 1.00 88.38 79 ALA A N 1
ATOM 598 C CA . ALA A 1 79 ? 6.111 2.562 -14.177 1.00 88.38 79 ALA A CA 1
ATOM 599 C C . ALA A 1 79 ? 5.168 3.622 -13.575 1.00 88.38 79 ALA A C 1
ATOM 601 O O . ALA A 1 79 ? 4.814 3.546 -12.398 1.00 88.38 79 ALA A O 1
ATOM 602 N N . PHE A 1 80 ? 4.732 4.594 -14.385 1.00 91.31 80 PHE A N 1
ATOM 603 C CA . PHE A 1 80 ? 3.755 5.600 -13.969 1.00 91.31 80 PHE A CA 1
ATOM 604 C C . PHE A 1 80 ? 2.392 4.971 -13.650 1.00 91.31 80 PHE A C 1
ATOM 606 O O . PHE A 1 80 ? 1.859 5.214 -12.568 1.00 91.31 80 PHE A O 1
ATOM 613 N N . GLU A 1 81 ? 1.867 4.130 -14.544 1.00 93.38 81 GLU A N 1
ATOM 614 C CA . GLU A 1 81 ? 0.587 3.429 -14.360 1.00 93.38 81 GLU A CA 1
ATOM 615 C C . GLU A 1 81 ? 0.585 2.570 -13.087 1.00 93.38 81 GLU A C 1
ATOM 617 O O . GLU A 1 81 ? -0.374 2.589 -12.315 1.00 93.38 81 GLU A O 1
ATOM 622 N N . GLN A 1 82 ? 1.684 1.862 -12.818 1.00 92.06 82 GLN A N 1
ATOM 623 C CA . GLN A 1 82 ? 1.819 1.032 -11.622 1.00 92.06 82 GLN A CA 1
ATOM 624 C C . GLN A 1 82 ? 1.840 1.873 -10.342 1.00 92.06 82 GLN A C 1
ATOM 626 O O . GLN A 1 82 ? 1.140 1.550 -9.380 1.00 92.06 82 GLN A O 1
ATOM 631 N N . MET A 1 83 ? 2.602 2.972 -10.324 1.00 93.12 83 MET A N 1
ATOM 632 C CA . MET A 1 83 ? 2.650 3.889 -9.179 1.00 93.12 83 MET A CA 1
ATOM 633 C C . MET A 1 83 ? 1.289 4.538 -8.899 1.00 93.12 83 MET A C 1
ATOM 635 O O . MET A 1 83 ? 0.894 4.654 -7.735 1.00 93.12 83 MET A O 1
ATOM 639 N N . GLU A 1 84 ? 0.564 4.944 -9.945 1.00 95.19 84 GLU A N 1
ATOM 640 C CA . GLU A 1 84 ? -0.785 5.505 -9.827 1.00 95.19 84 GLU A CA 1
ATOM 641 C C . GLU A 1 84 ? -1.757 4.474 -9.241 1.00 95.19 84 GLU A C 1
ATOM 643 O O . GLU A 1 84 ? -2.402 4.743 -8.222 1.00 95.19 84 GLU A O 1
ATOM 648 N N . ALA A 1 85 ? -1.786 3.264 -9.806 1.00 93.56 85 ALA A N 1
ATOM 649 C CA . ALA A 1 85 ? -2.644 2.181 -9.335 1.00 93.56 85 ALA A CA 1
ATOM 650 C C . ALA A 1 85 ? -2.344 1.790 -7.879 1.00 93.56 85 ALA A C 1
ATOM 652 O O . ALA A 1 85 ? -3.264 1.556 -7.092 1.00 93.56 85 ALA A O 1
ATOM 653 N N . PHE A 1 86 ? -1.069 1.743 -7.483 1.00 93.62 86 PHE A N 1
ATOM 654 C CA . PHE A 1 86 ? -0.679 1.469 -6.099 1.00 93.62 86 PHE A CA 1
ATOM 655 C C . PHE A 1 86 ? -1.225 2.522 -5.130 1.00 93.62 86 PHE A C 1
ATOM 657 O O . PHE A 1 86 ? -1.823 2.176 -4.105 1.00 93.62 86 PHE A O 1
ATOM 664 N N . GLY A 1 87 ? -1.063 3.804 -5.467 1.00 93.56 87 GLY A N 1
ATOM 665 C CA . GLY A 1 87 ? -1.589 4.909 -4.670 1.00 93.56 87 GLY A CA 1
ATOM 666 C C . GLY A 1 87 ? -3.112 4.865 -4.543 1.00 93.56 87 GLY A C 1
ATOM 667 O O . GLY A 1 87 ? -3.639 5.023 -3.437 1.00 93.56 87 GLY A O 1
ATOM 668 N N . GLU A 1 88 ? -3.822 4.602 -5.643 1.00 96.31 88 GLU A N 1
ATOM 669 C CA . GLU A 1 88 ? -5.283 4.495 -5.651 1.00 96.31 88 GLU A CA 1
ATOM 670 C C . GLU A 1 88 ? -5.770 3.330 -4.781 1.00 96.31 88 GLU A C 1
ATOM 672 O O . GLU A 1 88 ? -6.637 3.522 -3.923 1.00 96.31 88 GLU A O 1
ATOM 677 N N . HIS A 1 89 ? -5.193 2.138 -4.943 1.00 95.12 89 HIS A N 1
ATOM 678 C CA . HIS A 1 89 ? -5.589 0.961 -4.172 1.00 95.12 89 HIS A CA 1
ATOM 679 C C . HIS A 1 89 ? -5.346 1.143 -2.673 1.00 95.12 89 HIS A C 1
ATOM 681 O O . HIS A 1 89 ? -6.247 0.878 -1.874 1.00 95.12 89 HIS A O 1
ATOM 687 N N . LEU A 1 90 ? -4.165 1.635 -2.282 1.00 94.75 90 LEU A N 1
ATOM 688 C CA . LEU A 1 90 ? -3.845 1.871 -0.875 1.00 94.75 90 LEU A CA 1
ATOM 689 C C . LEU A 1 90 ? -4.742 2.960 -0.271 1.00 94.75 90 LEU A C 1
ATOM 691 O O . LEU A 1 90 ? -5.273 2.788 0.828 1.00 94.75 90 LEU A O 1
ATOM 695 N N . GLY A 1 91 ? -4.948 4.064 -0.993 1.00 94.75 91 GLY A N 1
ATOM 696 C CA . GLY A 1 91 ? -5.808 5.160 -0.552 1.00 94.75 91 GLY A CA 1
ATOM 697 C C . GLY A 1 91 ? -7.264 4.728 -0.385 1.00 94.75 91 GLY A C 1
ATOM 698 O O . GLY A 1 91 ? -7.893 5.055 0.623 1.00 94.75 91 GLY A O 1
ATOM 699 N N . LYS A 1 92 ? -7.790 3.945 -1.333 1.00 96.75 92 LYS A N 1
ATOM 700 C CA . LYS A 1 92 ? -9.142 3.380 -1.267 1.00 96.75 92 LYS A CA 1
ATOM 701 C C . LYS A 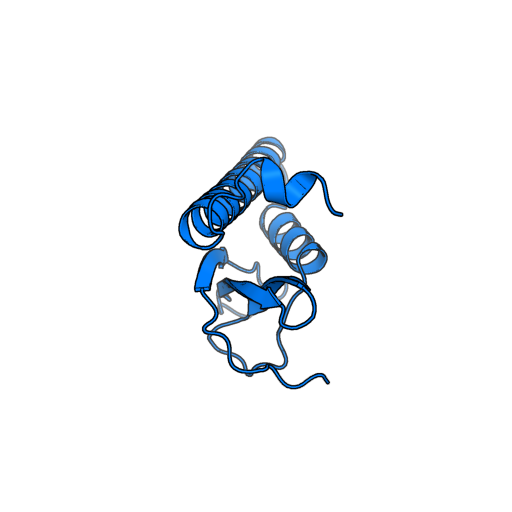1 92 ? -9.293 2.433 -0.078 1.00 96.75 92 LYS A C 1
ATOM 703 O O . LYS A 1 92 ? -10.230 2.605 0.697 1.00 96.75 92 LYS A O 1
ATOM 708 N N . ALA A 1 93 ? -8.363 1.493 0.100 1.00 95.25 93 ALA A N 1
ATOM 709 C CA . ALA A 1 93 ? -8.389 0.545 1.213 1.00 95.25 93 ALA A CA 1
ATOM 710 C C . ALA A 1 93 ? -8.373 1.264 2.570 1.00 95.25 93 ALA A C 1
ATOM 712 O O . ALA A 1 93 ? -9.166 0.947 3.455 1.00 95.25 93 ALA A O 1
ATOM 713 N N . LEU A 1 94 ? -7.527 2.289 2.716 1.00 93.81 94 LEU A N 1
ATOM 714 C CA . LEU A 1 94 ? -7.489 3.105 3.927 1.00 93.81 94 LEU A CA 1
ATOM 715 C C . LEU A 1 94 ? -8.801 3.873 4.148 1.00 93.81 94 LEU A C 1
ATOM 717 O O . LEU A 1 94 ? -9.294 3.942 5.272 1.00 93.81 94 LEU A O 1
ATOM 721 N N . ALA A 1 95 ? -9.375 4.458 3.095 1.00 93.94 95 ALA A N 1
ATOM 722 C CA . ALA A 1 95 ? -10.632 5.194 3.189 1.00 93.94 95 ALA A CA 1
ATOM 723 C C . ALA A 1 95 ? -11.811 4.292 3.584 1.00 93.94 95 ALA A C 1
ATOM 725 O O . ALA A 1 95 ? -12.663 4.710 4.371 1.00 93.94 95 ALA A O 1
ATOM 726 N N . ASP A 1 96 ? -11.857 3.069 3.056 1.00 93.12 96 ASP A N 1
ATOM 727 C CA . ASP A 1 96 ? -12.876 2.082 3.406 1.00 93.12 96 ASP A CA 1
ATOM 728 C C . ASP A 1 96 ? -12.702 1.619 4.862 1.00 93.12 96 ASP A C 1
ATOM 730 O O . ASP A 1 96 ? -13.663 1.677 5.629 1.00 93.12 96 ASP A O 1
ATOM 734 N N . TRP A 1 97 ? -11.470 1.330 5.298 1.00 92.00 97 TRP A N 1
ATOM 735 C CA . TRP A 1 97 ? -11.178 1.013 6.701 1.00 92.00 97 TRP A CA 1
ATOM 736 C C . TRP A 1 97 ? -11.583 2.142 7.660 1.00 92.00 97 TRP A C 1
ATOM 738 O O . TRP A 1 97 ? -12.213 1.892 8.690 1.00 92.00 97 TRP A O 1
ATOM 748 N N . LEU A 1 98 ? -11.289 3.400 7.309 1.00 90.00 98 LEU A N 1
ATOM 749 C CA . LEU A 1 98 ? -11.706 4.566 8.094 1.00 90.00 98 LEU A CA 1
ATOM 750 C C . LEU A 1 98 ? -13.231 4.668 8.181 1.00 90.00 98 LEU A C 1
ATOM 752 O O . LEU A 1 98 ? -13.753 5.005 9.239 1.00 90.00 98 LEU A O 1
ATOM 756 N N . ARG A 1 99 ? -13.955 4.384 7.093 1.00 89.25 99 ARG A N 1
ATOM 757 C CA . ARG A 1 99 ? -15.425 4.430 7.071 1.00 89.25 99 ARG A CA 1
ATOM 758 C C . ARG A 1 99 ? -16.047 3.366 7.974 1.00 89.25 99 ARG A C 1
ATOM 760 O O . ARG A 1 99 ? -17.092 3.623 8.565 1.00 89.25 99 ARG A O 1
ATOM 767 N N . GLU A 1 100 ? -15.433 2.192 8.050 1.00 88.50 100 GLU A N 1
ATOM 768 C CA . GLU A 1 100 ? -15.915 1.065 8.853 1.00 88.50 100 GLU A CA 1
ATOM 769 C C . GLU A 1 100 ? -15.554 1.201 10.336 1.00 88.50 100 GLU A C 1
ATOM 771 O O . GLU A 1 100 ? -16.344 0.819 11.200 1.00 88.50 100 GLU A O 1
ATOM 776 N N . THR A 1 101 ? -14.384 1.770 10.633 1.00 83.31 101 THR A N 1
ATOM 777 C CA . THR A 1 101 ? -13.806 1.766 11.987 1.00 83.31 101 THR A CA 1
ATOM 778 C C . THR A 1 101 ? -14.063 3.067 12.745 1.00 83.31 101 THR A C 1
ATOM 780 O O . THR A 1 101 ? -14.214 3.057 13.967 1.00 83.31 101 THR A O 1
ATOM 783 N N . MET A 1 102 ? -14.169 4.204 12.050 1.00 70.56 102 MET A N 1
ATOM 784 C CA . MET A 1 102 ? -14.419 5.486 12.706 1.00 70.56 102 MET A CA 1
ATOM 785 C C . MET A 1 102 ? -15.926 5.698 12.887 1.00 70.56 102 MET A C 1
ATOM 787 O O . MET A 1 102 ? -16.658 5.756 11.894 1.00 70.56 102 MET A O 1
ATOM 791 N N . PRO A 1 103 ? -16.424 5.890 14.125 1.00 63.91 103 PRO A N 1
ATOM 792 C CA . PRO A 1 103 ? -17.811 6.278 14.325 1.00 63.91 103 PRO A CA 1
ATOM 793 C C . PRO A 1 103 ? -18.066 7.588 13.578 1.00 63.91 103 PRO A C 1
ATOM 795 O O . PRO A 1 103 ? -17.275 8.532 13.672 1.00 63.91 103 PRO A O 1
ATOM 798 N N . SER A 1 104 ? -19.169 7.650 12.827 1.00 58.81 104 SER A N 1
ATOM 799 C CA . SER A 1 104 ? -19.600 8.867 12.142 1.00 58.81 104 SER A CA 1
ATOM 800 C C . SER A 1 104 ? -19.667 9.995 13.164 1.00 58.81 104 SER A C 1
ATOM 802 O O . SER A 1 104 ? -20.551 10.012 14.020 1.00 58.81 104 SER A O 1
ATOM 804 N N . THR A 1 105 ? -18.700 10.907 13.116 1.00 55.59 105 THR A N 1
ATOM 805 C CA . THR A 1 105 ? -18.616 12.019 14.057 1.00 55.59 105 THR A CA 1
ATOM 806 C C . THR A 1 105 ? -19.822 12.906 13.784 1.00 55.59 105 THR A C 1
ATOM 808 O O . THR A 1 105 ? -19.894 13.569 12.746 1.00 55.59 105 THR A O 1
ATOM 811 N N . THR A 1 106 ? -20.811 12.889 14.676 1.00 57.19 106 THR A N 1
ATOM 812 C CA . THR A 1 106 ? -21.948 13.806 14.604 1.00 57.19 106 THR A CA 1
ATOM 813 C C . THR A 1 106 ? -21.409 15.237 14.646 1.00 57.19 106 THR A C 1
ATOM 815 O O . THR A 1 106 ? -20.424 15.512 15.334 1.00 57.19 106 THR A O 1
ATOM 818 N N . ALA A 1 107 ? -22.039 16.161 13.915 1.00 53.94 107 ALA A N 1
ATOM 819 C CA . ALA A 1 107 ? -21.579 17.548 13.772 1.00 53.94 107 ALA A CA 1
ATOM 820 C C . ALA A 1 107 ? -21.279 18.258 15.115 1.00 53.94 107 ALA A C 1
ATOM 822 O O . ALA A 1 107 ? -20.421 19.136 15.163 1.00 53.94 107 ALA A O 1
ATOM 823 N N . GLU A 1 108 ? -21.912 17.831 16.211 1.00 50.25 108 GLU A N 1
ATOM 824 C CA . GLU A 1 108 ? -21.692 18.342 17.571 1.00 50.25 108 GLU A CA 1
ATOM 825 C C . GLU A 1 108 ? -20.280 18.081 18.128 1.00 50.25 108 GLU A C 1
ATOM 827 O O . GLU A 1 108 ? -19.767 18.893 18.893 1.00 50.25 108 GLU A O 1
ATOM 832 N N . GLN A 1 109 ? -19.595 17.013 17.712 1.00 51.19 109 GLN A N 1
ATOM 833 C CA . GLN A 1 109 ? -18.249 16.684 18.207 1.00 51.19 109 GLN A CA 1
ATOM 834 C C . GLN A 1 109 ? -17.132 17.488 17.518 1.00 51.19 109 GLN A C 1
ATOM 836 O O . GLN A 1 109 ? -16.026 17.584 18.048 1.00 51.19 109 GLN A O 1
ATOM 841 N N . ARG A 1 110 ? -17.412 18.114 16.364 1.00 51.47 110 ARG A N 1
ATOM 842 C CA . ARG A 1 110 ? -16.471 19.022 15.677 1.00 51.47 110 ARG A CA 1
ATOM 843 C C . ARG A 1 110 ? -16.424 20.421 16.294 1.00 51.47 110 ARG A C 1
ATOM 845 O O . ARG A 1 110 ? -15.468 21.141 16.047 1.00 51.47 110 ARG A O 1
ATOM 852 N N . ALA A 1 111 ? -17.426 20.804 17.086 1.00 49.22 111 ALA A N 1
ATOM 853 C CA . ALA A 1 111 ? -17.537 22.151 17.649 1.00 49.22 111 ALA A CA 1
ATOM 854 C C . ALA A 1 111 ? -16.711 22.372 18.935 1.00 49.22 111 ALA A C 1
ATOM 856 O O . ALA A 1 111 ? -16.699 23.483 19.457 1.00 49.22 111 ALA A O 1
ATOM 857 N N . ILE A 1 112 ? -16.053 21.329 19.461 1.00 50.53 112 ILE A N 1
ATOM 858 C CA . ILE A 1 112 ? -15.357 21.357 20.764 1.00 50.53 112 ILE A CA 1
ATOM 859 C C . ILE A 1 112 ? -13.835 21.114 20.621 1.00 50.53 112 ILE A C 1
ATOM 861 O O . ILE A 1 112 ? -13.118 21.133 21.618 1.00 50.53 112 ILE A O 1
ATOM 865 N N . ARG A 1 113 ? -13.313 20.909 19.402 1.00 45.91 113 ARG A N 1
ATOM 866 C CA . ARG A 1 113 ? -11.866 20.783 19.148 1.00 45.91 113 ARG A CA 1
ATOM 867 C C . ARG A 1 113 ? -11.266 22.074 18.613 1.00 45.91 113 ARG A C 1
ATOM 869 O O . ARG A 1 113 ? -11.746 22.531 17.555 1.00 45.91 113 ARG A O 1
#

Radius of gyration: 17.08 Å; chains: 1; bounding box: 43×38×44 Å

Foldseek 3Di:
DDDPPDWDKDWQDKDWFDDPDPPDPPRWMWTWIKTADPVGDIDIWIDTPPDPPVRTHHPVRVLVRLLVVLDDPPPVVSSVVSSVVVCVSSVVSVVVVCVVPPDPPDPVNVVPD

Secondary structure (DSSP, 8-state):
-----S---EEEEEEEPPPSSTT-----EEEEEEEE-TTSSEEEEEE-TTS-GGGPBPHHHHHHHHHHHT--TT-HHHHHHHHHHHHHHHHHHHHHHHHHHS----GGGGGG-

pLDDT: mean 76.43, std 18.34, range [35.47, 96.75]

Sequence (113 aa):
MSEISGGQSTPLHSYTLASADEFYEAIGLRVIYVQDDPQGGIRIWGESPEEDTSTAANLSQMLLEYALSCDVPGAQEWAFEQMEAFGEHLGKALADWLRETMPSTTAEQRAIR